Protein AF-A0A7J8SPF9-F1 (afdb_monomer_lite)

Secondary structure (DSSP, 8-state):
-EEETTEE----S-HHHHHHHHHHHHHHHHHHHHHHSSPPPHHHHHHHHHHHHHHHHTTTTHHHHHHHS--

Structure (mmCIF, N/CA/C/O backbone):
data_AF-A0A7J8SPF9-F1
#
_entry.id   AF-A0A7J8SPF9-F1
#
loop_
_atom_site.group_PDB
_atom_site.id
_atom_site.type_symbol
_atom_site.label_atom_id
_atom_site.label_alt_id
_atom_site.label_comp_id
_atom_site.label_asym_id
_atom_site.label_entity_id
_atom_site.label_seq_id
_atom_site.pdbx_PDB_ins_code
_atom_site.Cartn_x
_atom_site.Cartn_y
_atom_site.Cartn_z
_atom_site.occupancy
_atom_site.B_iso_or_equiv
_atom_site.auth_seq_id
_atom_site.auth_comp_id
_atom_site.auth_asym_id
_atom_site.auth_atom_id
_atom_site.pdbx_PDB_model_num
ATOM 1 N N . MET A 1 1 ? -7.681 5.744 -12.217 1.00 58.88 1 MET A N 1
ATOM 2 C CA . MET A 1 1 ? -6.968 4.952 -11.198 1.00 58.88 1 MET A CA 1
ATOM 3 C C . MET A 1 1 ? -7.333 5.550 -9.852 1.00 58.88 1 MET A C 1
ATOM 5 O O . MET A 1 1 ? -6.759 6.556 -9.456 1.00 58.88 1 MET A O 1
ATOM 9 N N . GLU A 1 2 ? -8.365 4.995 -9.226 1.00 63.06 2 GLU A N 1
ATOM 10 C CA . GLU A 1 2 ? -8.880 5.431 -7.924 1.00 63.06 2 GLU A CA 1
ATOM 11 C C . GLU A 1 2 ? -8.719 4.258 -6.955 1.00 63.06 2 GLU A C 1
ATOM 13 O O . GLU A 1 2 ? -9.191 3.144 -7.239 1.00 63.06 2 GLU A O 1
ATOM 18 N N . ILE A 1 3 ? -7.953 4.492 -5.889 1.00 68.62 3 ILE A N 1
ATOM 19 C CA . ILE A 1 3 ? -7.590 3.479 -4.894 1.00 68.62 3 ILE A CA 1
ATOM 20 C C . ILE A 1 3 ? -8.597 3.500 -3.745 1.00 68.62 3 ILE A C 1
ATOM 22 O O . ILE A 1 3 ? -9.067 2.436 -3.356 1.00 68.62 3 ILE A O 1
ATOM 26 N N . ASP A 1 4 ? -8.990 4.693 -3.299 1.00 66.19 4 ASP A N 1
ATOM 27 C CA . ASP A 1 4 ? -10.047 4.916 -2.308 1.00 66.19 4 ASP A CA 1
ATOM 28 C C . ASP A 1 4 ? -10.772 6.241 -2.603 1.00 66.19 4 ASP A C 1
ATOM 30 O O . ASP A 1 4 ? -10.289 7.026 -3.423 1.00 66.19 4 ASP A O 1
ATOM 34 N N . GLU A 1 5 ? -11.902 6.515 -1.940 1.00 70.94 5 GLU A N 1
ATOM 35 C CA . GLU A 1 5 ? -12.748 7.696 -2.219 1.00 70.94 5 GLU A CA 1
ATOM 36 C C . GLU A 1 5 ? -11.974 9.026 -2.084 1.00 70.94 5 GLU A C 1
ATOM 38 O O . GLU A 1 5 ? -12.307 10.022 -2.729 1.00 70.94 5 GLU A O 1
ATOM 43 N N . HIS A 1 6 ? -10.904 9.037 -1.281 1.00 74.75 6 HIS A N 1
ATOM 44 C CA . HIS A 1 6 ? -9.992 10.166 -1.070 1.00 74.75 6 HIS A CA 1
ATOM 45 C C . HIS A 1 6 ? -8.583 9.971 -1.657 1.00 74.75 6 HIS A C 1
ATOM 47 O O . HIS A 1 6 ? -7.742 10.856 -1.489 1.00 74.75 6 HIS A O 1
ATOM 53 N N . ILE A 1 7 ? -8.290 8.855 -2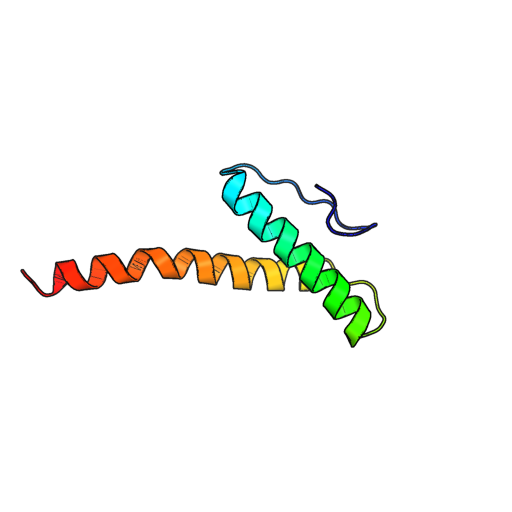.338 1.00 68.88 7 ILE A N 1
ATOM 54 C CA . ILE A 1 7 ? -6.941 8.527 -2.836 1.00 68.88 7 ILE A CA 1
ATOM 55 C C . ILE A 1 7 ? -6.964 8.224 -4.340 1.00 68.88 7 ILE A C 1
ATOM 57 O O . ILE A 1 7 ? -7.370 7.150 -4.794 1.00 68.88 7 ILE A O 1
ATOM 61 N N . GLY A 1 8 ? -6.439 9.171 -5.123 1.00 69.69 8 GLY A N 1
ATOM 62 C CA . GLY A 1 8 ? -6.155 9.009 -6.549 1.00 69.69 8 GLY A CA 1
ATOM 63 C C . GLY A 1 8 ? -4.687 8.661 -6.793 1.00 69.69 8 GLY A C 1
ATOM 64 O O . GLY A 1 8 ? -3.799 9.248 -6.180 1.00 69.69 8 GLY A O 1
ATOM 65 N N . CYS A 1 9 ? -4.418 7.726 -7.707 1.00 66.69 9 CYS A N 1
ATOM 66 C CA . CYS A 1 9 ? -3.054 7.346 -8.075 1.00 66.69 9 CYS A CA 1
ATOM 67 C C . CYS A 1 9 ? -2.786 7.691 -9.545 1.00 66.69 9 CYS A C 1
ATOM 69 O O . CYS A 1 9 ? -3.593 7.372 -10.420 1.00 66.69 9 CYS A O 1
ATOM 71 N N . ALA A 1 10 ? -1.656 8.341 -9.821 1.00 72.81 10 ALA A N 1
ATOM 72 C CA . ALA A 1 10 ? -1.184 8.632 -11.168 1.00 72.81 10 ALA A CA 1
ATOM 73 C C . ALA A 1 10 ? 0.207 8.020 -11.335 1.00 72.81 10 ALA A C 1
ATOM 75 O O . ALA A 1 10 ? 1.113 8.327 -10.565 1.00 72.81 10 ALA A O 1
ATOM 76 N N . MET A 1 11 ? 0.374 7.155 -12.336 1.00 67.38 11 MET A N 1
ATOM 77 C CA . MET A 1 11 ? 1.654 6.510 -12.618 1.00 67.38 11 MET A CA 1
ATOM 78 C C . MET A 1 11 ? 2.134 6.819 -14.028 1.00 67.38 11 MET A C 1
ATOM 80 O O . MET A 1 11 ? 1.351 6.855 -14.975 1.00 67.38 11 MET A O 1
ATOM 84 N N . SER A 1 12 ? 3.443 7.030 -14.146 1.00 63.56 12 SER A N 1
ATOM 85 C CA . SER A 1 12 ? 4.139 7.331 -15.394 1.00 63.56 12 SER A CA 1
ATOM 86 C C . SER A 1 12 ? 5.209 6.261 -15.615 1.00 63.56 12 SER A C 1
ATOM 88 O O . SER A 1 12 ? 6.275 6.336 -15.013 1.00 63.56 12 SER A O 1
ATOM 90 N N . GLY A 1 13 ? 4.915 5.241 -16.432 1.00 72.44 13 GLY A N 1
ATOM 91 C CA . GLY A 1 13 ? 5.825 4.110 -16.659 1.00 72.44 13 GLY A CA 1
ATOM 92 C C . GLY A 1 13 ? 5.156 2.861 -17.249 1.00 72.44 13 GLY A C 1
ATOM 93 O O . GLY A 1 13 ? 4.169 2.955 -17.981 1.00 72.44 13 GLY A O 1
ATOM 94 N N . LEU A 1 14 ? 5.703 1.680 -16.925 1.00 72.38 14 LEU A N 1
ATOM 95 C CA . LEU A 1 14 ? 5.169 0.366 -17.305 1.00 72.38 14 LEU A CA 1
ATOM 96 C C . LEU A 1 14 ? 3.807 0.124 -16.641 1.00 72.38 14 LEU A C 1
ATOM 98 O O . LEU A 1 14 ? 3.709 -0.220 -15.467 1.00 72.38 14 LEU A O 1
ATOM 102 N N . ILE A 1 15 ? 2.739 0.262 -17.428 1.00 73.62 15 ILE A N 1
ATOM 103 C CA . ILE A 1 15 ? 1.347 0.119 -16.969 1.00 73.62 15 ILE A CA 1
ATOM 104 C C . ILE A 1 15 ? 1.085 -1.256 -16.323 1.00 73.62 15 ILE A C 1
ATOM 106 O O . ILE A 1 15 ? 0.226 -1.365 -15.450 1.00 73.62 15 ILE A O 1
ATOM 110 N N . ALA A 1 16 ? 1.819 -2.298 -16.730 1.00 76.56 16 ALA A N 1
ATOM 111 C CA . ALA A 1 16 ? 1.696 -3.640 -16.162 1.00 76.56 16 ALA A CA 1
ATOM 112 C C . ALA A 1 16 ? 2.051 -3.679 -14.665 1.00 76.56 16 ALA A C 1
ATOM 114 O O . ALA A 1 16 ? 1.301 -4.254 -13.882 1.00 76.56 16 ALA A O 1
ATOM 115 N N . ASP A 1 17 ? 3.135 -3.011 -14.275 1.00 73.94 17 ASP A N 1
ATOM 116 C CA . ASP A 1 17 ? 3.589 -2.931 -12.884 1.00 73.94 17 ASP A CA 1
ATOM 117 C C . ASP A 1 17 ? 2.672 -2.018 -12.056 1.00 73.94 17 ASP A C 1
ATOM 119 O O . ASP A 1 17 ? 2.179 -2.383 -10.987 1.00 73.94 17 ASP A O 1
ATOM 123 N N . ALA A 1 18 ? 2.286 -0.887 -12.656 1.00 78.50 18 ALA A N 1
ATOM 124 C CA . ALA A 1 18 ? 1.334 0.051 -12.073 1.00 78.50 18 ALA A CA 1
ATOM 125 C C . ALA A 1 18 ? -0.014 -0.602 -11.726 1.00 78.50 18 ALA A C 1
ATOM 127 O O . ALA A 1 18 ? -0.643 -0.255 -10.725 1.00 78.50 18 ALA A O 1
ATOM 128 N N . ARG A 1 19 ? -0.481 -1.560 -12.536 1.00 81.62 19 ARG A N 1
ATOM 129 C CA . ARG A 1 19 ? -1.734 -2.272 -12.261 1.00 81.62 19 ARG A CA 1
ATOM 130 C C . ARG A 1 19 ? -1.623 -3.143 -11.012 1.00 81.62 19 ARG A C 1
ATOM 132 O O . ARG A 1 19 ? -2.552 -3.146 -10.213 1.00 81.62 19 ARG A O 1
ATOM 139 N N . THR A 1 20 ? -0.494 -3.823 -10.829 1.00 83.62 20 THR A N 1
ATOM 140 C CA . THR A 1 20 ? -0.230 -4.669 -9.658 1.00 83.62 20 THR A CA 1
ATOM 141 C C . THR A 1 20 ? -0.134 -3.843 -8.377 1.00 83.62 20 THR A C 1
ATOM 143 O O . THR A 1 20 ? -0.757 -4.192 -7.378 1.00 83.62 20 THR A O 1
ATOM 146 N N . LEU A 1 21 ? 0.563 -2.705 -8.425 1.00 80.62 21 LEU A N 1
ATOM 147 C CA . LEU A 1 21 ? 0.643 -1.753 -7.314 1.00 80.62 21 LEU A CA 1
ATOM 148 C C . LEU A 1 21 ? -0.747 -1.211 -6.919 1.00 80.62 21 LEU A C 1
ATOM 150 O O . LEU A 1 21 ? -1.096 -1.196 -5.740 1.00 80.62 21 LEU A O 1
ATOM 154 N N . VAL A 1 22 ? -1.580 -0.816 -7.892 1.00 83.62 22 VAL A N 1
ATOM 155 C CA . VAL A 1 22 ? -2.952 -0.327 -7.631 1.00 83.62 22 VAL A CA 1
ATOM 156 C C . VAL A 1 22 ? -3.847 -1.418 -7.045 1.00 83.62 22 VAL A C 1
ATOM 158 O O . VAL A 1 22 ? -4.621 -1.143 -6.129 1.00 83.62 22 VAL A O 1
ATOM 161 N N . GLU A 1 23 ? -3.756 -2.644 -7.561 1.00 85.81 23 GLU A N 1
ATOM 162 C CA . GLU A 1 23 ? -4.525 -3.786 -7.058 1.00 85.81 23 GLU A CA 1
ATOM 163 C C . GLU A 1 23 ? -4.142 -4.098 -5.605 1.00 85.81 23 GLU A C 1
ATOM 165 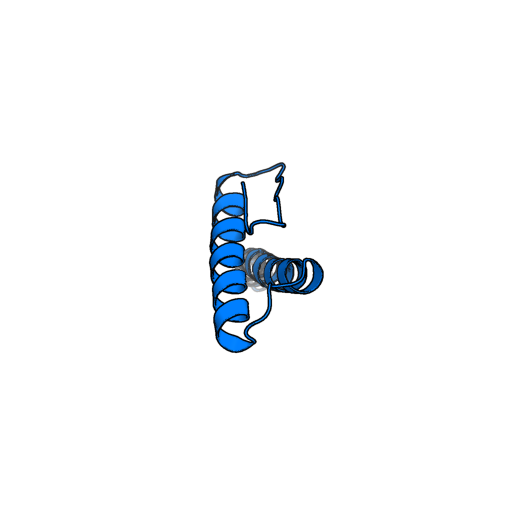O O . GLU A 1 23 ? -5.017 -4.241 -4.751 1.00 85.81 23 GLU A O 1
ATOM 170 N N . HIS A 1 24 ? -2.841 -4.103 -5.297 1.00 86.44 24 HIS A N 1
ATOM 171 C CA . HIS A 1 24 ? -2.347 -4.308 -3.939 1.00 86.44 24 HIS A CA 1
ATOM 172 C C . HIS A 1 24 ? -2.811 -3.204 -2.989 1.00 86.44 24 HIS A C 1
ATOM 174 O O . HIS A 1 24 ? -3.340 -3.494 -1.921 1.00 86.44 24 HIS A O 1
ATOM 180 N N . ALA A 1 25 ? -2.670 -1.935 -3.376 1.00 84.12 25 ALA A N 1
ATOM 181 C CA . ALA A 1 25 ? -3.126 -0.820 -2.553 1.00 84.12 25 ALA A CA 1
ATOM 182 C C . ALA A 1 25 ? -4.642 -0.876 -2.292 1.00 84.12 25 ALA A C 1
ATOM 184 O O . ALA A 1 25 ? -5.070 -0.639 -1.169 1.00 84.12 25 ALA A O 1
ATOM 185 N N . ARG A 1 26 ? -5.457 -1.292 -3.272 1.00 84.25 26 ARG A N 1
ATOM 186 C CA . ARG A 1 26 ? -6.901 -1.522 -3.070 1.00 84.25 26 ARG A CA 1
ATOM 187 C C . ARG A 1 26 ? -7.209 -2.612 -2.050 1.00 84.25 26 ARG A C 1
ATOM 189 O O . ARG A 1 26 ? -8.185 -2.496 -1.305 1.00 84.25 26 ARG A O 1
ATOM 196 N N . VAL A 1 27 ? -6.444 -3.700 -2.064 1.00 87.88 27 VAL A N 1
ATOM 197 C CA . VAL A 1 27 ? -6.610 -4.794 -1.100 1.00 87.88 27 VAL A CA 1
ATOM 198 C C . VAL A 1 27 ? -6.202 -4.320 0.288 1.00 87.88 27 VAL A C 1
ATOM 200 O O . VAL A 1 27 ? -6.968 -4.495 1.231 1.00 87.88 27 VAL A O 1
ATOM 203 N N . GLU A 1 28 ? -5.059 -3.648 0.401 1.00 85.62 28 GLU A N 1
ATOM 204 C CA . GLU A 1 28 ? -4.555 -3.114 1.664 1.00 85.62 28 GLU A CA 1
ATOM 205 C C . GLU A 1 28 ? -5.516 -2.103 2.286 1.00 85.62 28 GLU A C 1
ATOM 207 O O . GLU A 1 28 ? -5.875 -2.250 3.452 1.00 85.62 28 GLU A O 1
ATOM 212 N N . THR A 1 29 ? -6.021 -1.129 1.523 1.00 82.94 29 THR A N 1
ATOM 213 C CA . THR A 1 29 ? -6.964 -0.130 2.043 1.00 82.94 29 THR A CA 1
ATOM 214 C C . THR A 1 29 ? -8.242 -0.770 2.585 1.00 82.94 29 THR A C 1
ATOM 216 O O . THR A 1 29 ? -8.697 -0.418 3.676 1.00 82.94 29 THR A O 1
ATOM 219 N N . GLN A 1 30 ? -8.792 -1.766 1.886 1.00 84.19 30 GLN A N 1
ATOM 220 C CA . GLN A 1 30 ? -9.951 -2.515 2.377 1.00 84.19 30 GLN A CA 1
ATOM 221 C C . GLN A 1 30 ? -9.617 -3.355 3.612 1.00 84.19 30 GLN A C 1
ATOM 223 O O . GLN A 1 30 ? -10.409 -3.399 4.552 1.00 84.19 30 GLN A O 1
ATOM 228 N N . ASN A 1 31 ? -8.451 -3.998 3.634 1.00 86.94 31 ASN A N 1
ATOM 229 C CA . ASN A 1 31 ? -8.014 -4.841 4.742 1.00 86.94 31 ASN A CA 1
ATOM 230 C C . ASN A 1 31 ? -7.754 -4.017 6.014 1.00 86.94 31 ASN A C 1
ATOM 232 O O . ASN A 1 31 ? -8.123 -4.419 7.117 1.00 86.94 31 ASN A O 1
ATOM 236 N N . HIS A 1 32 ? -7.194 -2.820 5.858 1.00 84.19 32 HIS A N 1
ATOM 237 C CA . HIS A 1 32 ? -6.976 -1.869 6.940 1.00 84.19 32 HIS A CA 1
ATOM 238 C C . HIS A 1 32 ? -8.295 -1.300 7.457 1.00 84.19 32 HIS A C 1
ATOM 240 O O . HIS A 1 32 ? -8.525 -1.301 8.663 1.00 84.19 32 HIS A O 1
ATOM 246 N N . ARG A 1 33 ? -9.216 -0.919 6.563 1.00 82.81 33 ARG A N 1
ATOM 247 C CA . ARG A 1 33 ? -10.569 -0.497 6.953 1.00 82.81 33 ARG A CA 1
ATOM 248 C C . ARG A 1 33 ? -11.329 -1.606 7.679 1.00 82.81 33 ARG A C 1
ATOM 250 O O . ARG A 1 33 ? -12.072 -1.324 8.612 1.00 82.81 33 ARG A O 1
ATOM 257 N N . PHE A 1 34 ? -11.128 -2.863 7.289 1.00 85.25 34 PHE A N 1
ATOM 258 C CA . PHE A 1 34 ? -11.708 -4.020 7.969 1.00 85.25 34 PHE A CA 1
ATOM 259 C C . PHE A 1 34 ? -11.062 -4.289 9.338 1.00 85.25 34 PHE A C 1
ATOM 261 O O . PHE A 1 34 ? -11.770 -4.584 10.297 1.00 85.25 34 PHE A O 1
ATOM 268 N N . SER A 1 35 ? -9.737 -4.161 9.444 1.00 88.19 35 SER A N 1
ATOM 269 C CA . SER A 1 35 ? -8.981 -4.470 10.666 1.00 88.19 35 SER A CA 1
ATOM 270 C C . SER A 1 35 ? -9.071 -3.374 11.729 1.00 88.19 35 SER A C 1
ATOM 272 O O . SER A 1 35 ? -9.212 -3.674 12.912 1.00 88.19 35 SER A O 1
ATOM 274 N N . TYR A 1 36 ? -8.994 -2.109 11.314 1.00 83.25 36 TYR A N 1
ATOM 275 C CA . TYR A 1 36 ? -8.929 -0.946 12.203 1.00 83.25 36 TYR A CA 1
ATOM 276 C C . TYR A 1 36 ? -10.234 -0.140 12.239 1.00 83.25 36 TYR A C 1
ATOM 278 O O . TYR A 1 36 ? -10.417 0.687 13.127 1.00 83.25 36 TYR A O 1
ATOM 286 N N . GLY A 1 37 ? -11.167 -0.381 11.311 1.00 84.88 37 GLY A N 1
ATOM 287 C CA . GLY A 1 37 ? -12.452 0.326 11.254 1.00 84.88 37 GLY A CA 1
ATOM 288 C C . GLY A 1 37 ? -12.365 1.771 10.750 1.00 84.88 37 GLY A C 1
ATOM 289 O O . GLY A 1 37 ? -13.392 2.447 10.684 1.00 84.88 37 GLY A O 1
ATOM 290 N N . GLU A 1 38 ? -11.175 2.247 10.381 1.00 83.19 38 GLU A N 1
ATOM 291 C CA . GLU A 1 38 ? -10.920 3.611 9.913 1.00 83.19 38 GLU A CA 1
ATOM 292 C C . GLU A 1 38 ? -10.462 3.645 8.443 1.00 83.19 38 GLU A C 1
ATOM 294 O O . GLU A 1 38 ? -9.912 2.658 7.943 1.00 83.19 38 GLU A O 1
ATOM 299 N N . PRO A 1 39 ? -10.712 4.748 7.708 1.00 78.25 39 PRO A N 1
ATOM 300 C CA . PRO A 1 39 ? -10.190 4.908 6.356 1.00 78.25 39 PRO A CA 1
ATOM 301 C C . PRO A 1 39 ? -8.658 4.960 6.376 1.00 78.25 39 PRO A C 1
ATOM 303 O O . PRO A 1 39 ? -8.062 5.678 7.177 1.00 78.25 39 PRO A O 1
ATOM 306 N N . MET A 1 40 ? -8.021 4.222 5.465 1.00 80.31 40 MET A N 1
ATOM 307 C CA . MET A 1 40 ? -6.563 4.171 5.390 1.00 80.31 40 MET A CA 1
ATOM 308 C C . MET A 1 40 ? -5.987 5.548 5.029 1.00 80.31 40 MET A C 1
ATOM 310 O O . MET A 1 40 ? -6.459 6.228 4.110 1.00 80.31 40 MET A O 1
ATOM 314 N N . THR A 1 41 ? -4.937 5.958 5.738 1.00 84.25 41 THR A N 1
ATOM 315 C CA . THR A 1 41 ? -4.225 7.207 5.457 1.00 84.25 41 THR A CA 1
ATOM 316 C C . THR A 1 41 ? -3.338 7.081 4.216 1.00 84.25 41 THR A C 1
ATOM 318 O O . THR A 1 41 ? -2.890 5.993 3.838 1.00 84.25 41 THR A O 1
ATOM 321 N N . VAL A 1 42 ? -3.048 8.218 3.575 1.00 82.00 42 VAL A N 1
ATOM 322 C CA . VAL A 1 42 ? -2.163 8.276 2.397 1.00 82.00 42 VAL A CA 1
ATOM 323 C C . VAL A 1 42 ? -0.755 7.784 2.748 1.00 82.00 42 VAL A C 1
ATOM 325 O O . VAL A 1 42 ? -0.129 7.088 1.951 1.00 82.00 42 VAL A O 1
ATOM 328 N N . GLU A 1 43 ? -0.280 8.087 3.958 1.00 83.81 43 GLU A N 1
ATOM 329 C CA . GLU A 1 43 ? 1.017 7.634 4.471 1.00 83.81 43 GLU A CA 1
ATOM 330 C C . GLU A 1 43 ? 1.081 6.105 4.566 1.00 83.81 43 GLU A C 1
ATOM 332 O O . GLU A 1 43 ? 1.961 5.510 3.951 1.00 83.81 43 GLU A O 1
ATOM 337 N N . SER A 1 44 ? 0.105 5.458 5.222 1.00 84.81 44 SER A N 1
ATOM 338 C CA . SER A 1 44 ? 0.049 3.985 5.297 1.00 84.81 44 SER A CA 1
ATOM 339 C C . SER A 1 44 ? -0.056 3.333 3.919 1.00 84.81 44 SER A C 1
ATOM 341 O O . SER A 1 44 ? 0.626 2.347 3.647 1.00 84.81 44 SER A O 1
ATOM 343 N N . THR A 1 45 ? -0.863 3.914 3.027 1.00 82.38 45 THR A N 1
ATOM 344 C CA . THR A 1 45 ? -1.006 3.422 1.647 1.00 82.38 45 THR A CA 1
ATOM 345 C C . THR A 1 45 ? 0.330 3.485 0.900 1.00 82.38 45 THR A C 1
ATOM 347 O O . THR A 1 45 ? 0.713 2.542 0.211 1.00 82.38 45 THR A O 1
ATOM 350 N N . THR A 1 46 ? 1.071 4.585 1.060 1.00 83.69 46 THR A N 1
ATOM 351 C CA . THR A 1 46 ? 2.381 4.785 0.421 1.00 83.69 46 THR A CA 1
ATOM 352 C C . THR A 1 46 ? 3.428 3.830 0.985 1.00 83.69 46 THR A C 1
ATOM 354 O O . THR A 1 46 ? 4.249 3.311 0.237 1.00 83.69 46 THR A O 1
ATOM 357 N N . GLN A 1 47 ? 3.384 3.555 2.287 1.00 87.19 47 GLN A N 1
ATOM 358 C CA . GLN A 1 47 ? 4.316 2.646 2.950 1.00 87.19 47 GLN A CA 1
ATOM 359 C C . GLN A 1 47 ? 4.146 1.208 2.450 1.00 87.19 47 GLN A C 1
ATOM 361 O O . GLN A 1 47 ? 5.119 0.602 2.012 1.00 87.19 47 GLN A O 1
ATOM 366 N N . ALA A 1 48 ? 2.901 0.724 2.380 1.00 84.44 48 ALA A N 1
ATOM 367 C CA . ALA A 1 48 ? 2.588 -0.590 1.820 1.00 84.44 48 ALA A CA 1
ATOM 368 C C . ALA A 1 48 ? 2.998 -0.714 0.339 1.00 84.44 48 ALA A C 1
ATOM 370 O O . ALA A 1 48 ? 3.485 -1.759 -0.093 1.00 84.44 48 ALA A O 1
ATOM 371 N N . LEU A 1 49 ? 2.837 0.362 -0.441 1.00 83.69 49 LEU A N 1
ATOM 372 C CA . LEU A 1 49 ? 3.305 0.424 -1.828 1.00 83.69 49 LEU A CA 1
ATOM 373 C C . LEU A 1 49 ? 4.836 0.405 -1.934 1.00 83.69 49 LEU A C 1
ATOM 375 O O . LEU A 1 49 ? 5.364 -0.277 -2.808 1.00 83.69 49 LEU A O 1
ATOM 379 N N . CYS A 1 50 ? 5.548 1.119 -1.059 1.00 85.62 50 CYS A N 1
ATOM 380 C CA . CYS A 1 50 ? 7.011 1.098 -1.000 1.00 85.62 50 CYS A CA 1
ATOM 381 C C . CYS A 1 50 ? 7.546 -0.289 -0.637 1.00 85.62 50 CYS A C 1
ATOM 383 O O . CYS A 1 50 ? 8.476 -0.755 -1.287 1.00 85.62 50 CYS A O 1
ATOM 385 N N . ASP A 1 51 ? 6.952 -0.965 0.348 1.00 85.69 51 ASP A N 1
ATOM 386 C CA . ASP A 1 51 ? 7.325 -2.337 0.709 1.00 85.69 51 ASP A CA 1
ATOM 387 C C . ASP A 1 51 ? 7.139 -3.302 -0.469 1.00 85.69 51 ASP A C 1
ATOM 389 O O . ASP A 1 51 ? 7.999 -4.141 -0.745 1.00 85.69 51 ASP A O 1
ATOM 393 N N . LEU A 1 52 ? 6.036 -3.165 -1.212 1.00 84.31 52 LEU A N 1
ATOM 394 C CA . LEU A 1 52 ? 5.809 -3.952 -2.418 1.00 84.31 52 LEU A CA 1
ATOM 395 C C . LEU A 1 52 ? 6.827 -3.617 -3.523 1.00 84.31 52 LEU A C 1
ATOM 397 O O . LEU A 1 52 ? 7.370 -4.527 -4.145 1.00 84.31 52 LEU A O 1
ATOM 401 N N . ALA A 1 53 ? 7.112 -2.335 -3.755 1.00 82.75 53 ALA A N 1
ATOM 402 C CA . ALA A 1 53 ? 8.074 -1.892 -4.763 1.00 82.75 53 ALA A CA 1
ATOM 403 C C . ALA A 1 53 ? 9.510 -2.353 -4.451 1.00 82.75 53 ALA A C 1
ATOM 405 O O . ALA A 1 53 ? 10.232 -2.750 -5.363 1.00 82.75 53 ALA A O 1
ATOM 406 N N . LEU A 1 54 ? 9.912 -2.358 -3.175 1.00 82.44 54 LEU A N 1
ATOM 407 C CA . LEU A 1 54 ? 11.207 -2.892 -2.735 1.00 82.44 54 LEU A CA 1
ATOM 408 C C . LEU A 1 54 ? 11.329 -4.386 -3.054 1.00 82.44 54 LEU A C 1
ATOM 410 O O . LEU A 1 54 ? 12.313 -4.803 -3.659 1.00 82.44 54 LEU A O 1
ATOM 414 N N . ARG A 1 55 ? 10.280 -5.167 -2.767 1.00 79.50 55 ARG A N 1
ATOM 415 C CA . ARG A 1 55 ? 10.226 -6.598 -3.112 1.00 79.50 55 ARG A CA 1
ATOM 416 C C . ARG A 1 55 ? 10.294 -6.859 -4.614 1.00 79.50 55 ARG A C 1
ATOM 418 O O . ARG A 1 55 ? 10.861 -7.867 -5.024 1.00 79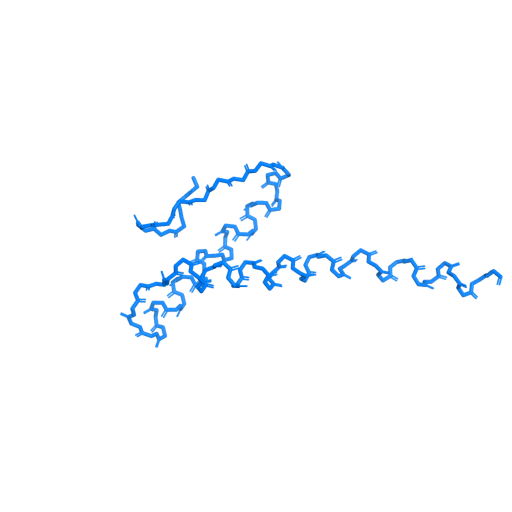.50 55 ARG A O 1
ATOM 425 N N . PHE A 1 56 ? 9.711 -5.980 -5.429 1.00 72.44 56 PHE A N 1
ATOM 426 C CA . PHE A 1 56 ? 9.854 -6.055 -6.884 1.00 72.44 56 PHE A CA 1
ATOM 427 C C . PHE A 1 56 ? 11.290 -5.762 -7.344 1.00 72.44 56 PHE A C 1
ATOM 429 O O . PHE A 1 56 ? 11.750 -6.395 -8.288 1.00 72.44 56 PHE A O 1
ATOM 436 N N . GLY A 1 57 ? 12.008 -4.853 -6.673 1.00 68.00 57 GLY A N 1
ATOM 437 C CA . GLY A 1 57 ? 13.403 -4.520 -6.984 1.00 68.00 57 GLY A CA 1
ATOM 438 C C . GLY A 1 57 ? 14.414 -5.611 -6.612 1.00 68.00 57 GLY A C 1
ATOM 439 O O . GLY A 1 57 ? 15.351 -5.853 -7.367 1.00 68.00 57 GLY A O 1
ATOM 440 N N . GLU A 1 58 ? 14.201 -6.323 -5.501 1.00 66.88 58 GLU A N 1
ATOM 441 C CA . GLU A 1 58 ? 15.101 -7.399 -5.043 1.00 66.88 58 GLU A CA 1
ATOM 442 C C . GLU A 1 58 ? 15.086 -8.650 -5.952 1.00 66.88 58 GLU A C 1
ATOM 444 O O . GLU A 1 58 ? 15.986 -9.485 -5.874 1.00 66.88 58 GLU A O 1
ATOM 449 N N . GLY A 1 59 ? 14.099 -8.786 -6.847 1.00 55.50 59 GLY A N 1
ATOM 450 C CA . GLY A 1 59 ? 13.963 -9.938 -7.747 1.00 55.50 59 GLY A CA 1
ATOM 451 C C . GLY A 1 59 ? 14.945 -9.981 -8.926 1.00 55.50 59 GLY A C 1
ATOM 452 O O . GLY A 1 59 ? 15.128 -11.047 -9.514 1.00 55.50 59 GLY A O 1
ATOM 453 N N . ASP A 1 60 ? 15.590 -8.863 -9.272 1.00 55.75 60 ASP A N 1
ATOM 454 C CA . ASP A 1 60 ? 16.501 -8.790 -10.428 1.00 55.75 60 ASP A CA 1
ATOM 455 C C . ASP A 1 60 ? 17.969 -9.100 -10.054 1.00 55.75 60 ASP A C 1
ATOM 457 O O . ASP A 1 60 ? 18.747 -9.582 -10.884 1.00 55.75 60 ASP A O 1
ATOM 461 N N . GLU A 1 61 ? 18.354 -8.915 -8.785 1.00 56.84 61 GLU A N 1
ATOM 462 C CA . GLU A 1 61 ? 19.755 -9.010 -8.343 1.00 56.84 61 GLU A CA 1
ATOM 463 C C . GLU A 1 61 ? 20.253 -10.449 -8.101 1.00 56.84 61 GLU A C 1
ATOM 465 O O . GLU A 1 61 ? 21.457 -10.705 -8.185 1.00 56.84 61 GLU A O 1
ATOM 470 N N . GLU A 1 62 ? 19.369 -11.432 -7.889 1.00 54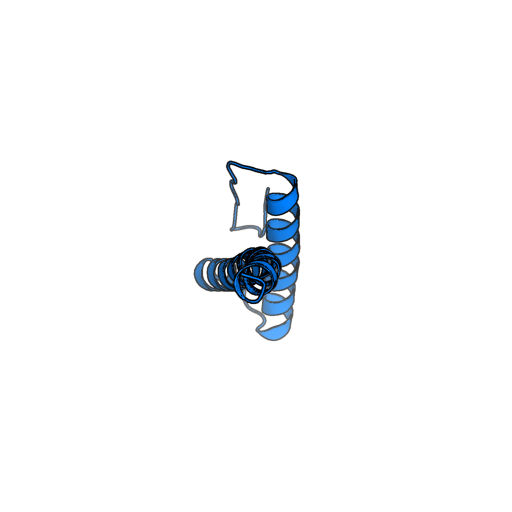.91 62 GLU A N 1
ATOM 471 C CA . GLU A 1 62 ? 19.787 -12.822 -7.621 1.00 54.91 62 GLU A CA 1
ATOM 472 C C . GLU A 1 62 ? 20.420 -13.504 -8.857 1.00 54.91 62 GLU A C 1
ATOM 474 O O . GLU A 1 62 ? 21.256 -14.405 -8.739 1.00 54.91 62 GLU A O 1
ATOM 479 N N . SER A 1 63 ? 20.109 -13.017 -10.064 1.00 51.53 63 SER A N 1
ATOM 480 C CA . SER A 1 63 ? 20.657 -13.545 -11.322 1.00 51.53 63 SER A CA 1
ATOM 481 C C . SER A 1 63 ? 22.105 -13.106 -11.610 1.00 51.53 63 SER A C 1
ATOM 483 O O . SER A 1 63 ? 22.815 -13.765 -12.374 1.00 51.53 63 SER A O 1
ATOM 485 N N . MET A 1 64 ? 22.588 -12.036 -10.967 1.00 52.34 64 MET A N 1
ATOM 486 C CA . MET A 1 64 ? 23.935 -11.484 -11.179 1.00 52.34 64 MET A CA 1
ATOM 487 C C . 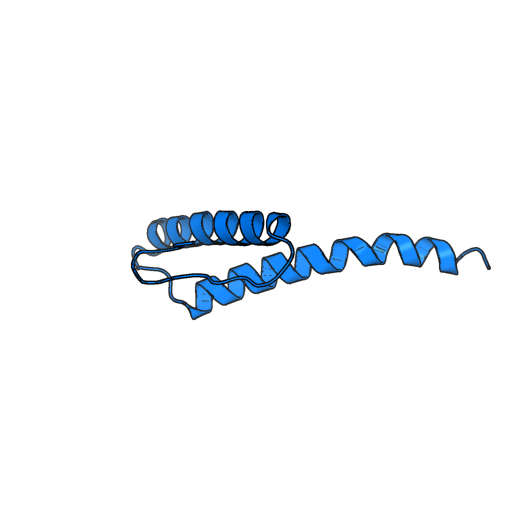MET A 1 64 ? 24.992 -12.054 -10.227 1.00 52.34 64 MET A C 1
ATOM 489 O O . MET A 1 64 ? 26.180 -12.040 -10.558 1.00 52.34 64 MET A O 1
ATOM 493 N N . VAL A 1 65 ? 24.591 -12.618 -9.083 1.00 54.59 65 VAL A N 1
ATOM 494 C CA . VAL A 1 65 ? 25.532 -13.211 -8.114 1.00 54.59 65 VAL A CA 1
ATOM 495 C C . VAL A 1 65 ? 26.157 -14.501 -8.661 1.00 54.59 65 VAL A C 1
ATOM 497 O O . VAL A 1 65 ? 27.336 -14.774 -8.434 1.00 54.59 65 VAL A O 1
ATOM 500 N N . TRP A 1 66 ? 25.411 -15.259 -9.470 1.00 53.66 66 TRP A N 1
ATOM 501 C CA . TRP A 1 66 ? 25.911 -16.480 -10.109 1.00 53.66 66 TRP A CA 1
ATOM 502 C C . TRP A 1 66 ? 26.987 -16.219 -11.167 1.00 53.66 66 TRP A C 1
ATOM 504 O O . TRP A 1 66 ? 27.860 -17.063 -11.349 1.00 53.66 66 TRP A O 1
ATOM 514 N N . LEU A 1 67 ? 26.978 -15.058 -11.831 1.00 57.97 67 LEU A N 1
ATOM 515 C CA . LEU A 1 67 ? 27.959 -14.724 -12.872 1.00 57.97 67 LEU A CA 1
ATOM 516 C C . LEU A 1 67 ? 29.333 -14.330 -12.305 1.00 57.97 67 LEU A C 1
ATOM 518 O O . LEU A 1 67 ? 30.334 -14.478 -13.000 1.00 57.97 67 LEU A O 1
ATOM 522 N N . HIS A 1 68 ? 29.412 -13.875 -11.050 1.00 52.69 68 HIS A N 1
ATOM 523 C CA . HIS A 1 68 ? 30.673 -13.421 -10.446 1.00 52.69 68 HIS A CA 1
ATOM 524 C C . HIS A 1 68 ? 31.488 -14.533 -9.764 1.00 52.69 68 HIS A C 1
ATOM 526 O O . HIS A 1 68 ? 32.651 -14.322 -9.438 1.00 52.69 68 HIS A O 1
ATOM 532 N N . ILE A 1 69 ? 30.908 -15.720 -9.558 1.00 55.91 69 ILE A N 1
ATOM 533 C CA . ILE A 1 69 ? 31.585 -16.866 -8.917 1.00 55.91 69 ILE A CA 1
ATOM 534 C C . ILE A 1 69 ? 32.285 -17.774 -9.9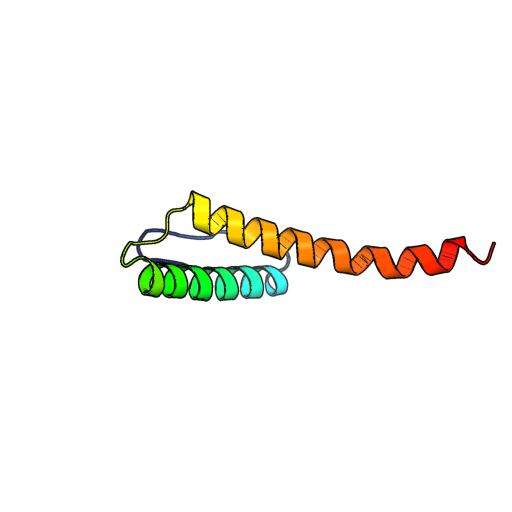54 1.00 55.91 69 ILE A C 1
ATOM 536 O O . ILE A 1 69 ? 33.021 -18.688 -9.588 1.00 55.91 69 ILE A O 1
ATOM 540 N N . ILE A 1 70 ? 32.107 -17.509 -11.254 1.00 56.75 70 ILE A N 1
ATOM 541 C CA . ILE A 1 70 ? 32.637 -18.333 -12.356 1.00 56.75 70 ILE A CA 1
ATOM 542 C C . ILE A 1 70 ? 33.834 -17.712 -13.101 1.00 56.75 70 ILE A C 1
ATOM 544 O O . ILE A 1 70 ? 34.205 -18.235 -14.154 1.00 56.75 70 ILE A O 1
ATOM 548 N N . SER A 1 71 ? 34.436 -16.626 -12.596 1.00 49.28 71 SER A N 1
ATOM 549 C CA . SER A 1 71 ? 35.546 -15.931 -13.272 1.00 49.28 71 SER A CA 1
ATOM 550 C C . SER A 1 71 ? 36.874 -15.981 -12.529 1.00 49.28 71 SER A C 1
ATOM 552 O O . SER A 1 71 ? 36.874 -16.070 -11.283 1.00 49.28 71 SER A O 1
#

InterPro domains:
  IPR001353 Proteasome, subunit alpha/beta [PF00227] (1-55)
  IPR029055 Nucleophile aminohydrolases, N-terminal [G3DSA:3.60.20.10] (1-69)
  IPR029055 Nucleophile aminohydrolases, N-terminal [SSF56235] (2-56)
  IPR050115 Proteasome subunit alpha [PTHR11599] (1-57)

Foldseek 3Di:
DALDPPDDDDDDDDVVVVVVLSVQLNVVQVVCCVPVVDGDDPVNSVVSSVVVVVVVVVVPCVVVVVVVVPD

Sequence (71 aa):
MEIDEHIGCAMSGLIADARTLVEHARVETQNHRFSYGEPMTVESTTQALCDLALRFGEGDEESMVWLHIIS

Organism: Gossypium davidsonii (NCBI:txid34287)

Radius of gyration: 16.13 Å; chains: 1; bounding box: 48×28×30 Å

pLDDT: mean 74.34, std 11.67, range [49.28, 88.19]